Protein AF-A0A2V8AGH3-F1 (afdb_monomer)

Radius of gyration: 12.58 Å; Cα contacts (8 Å, |Δi|>4): 187; chains: 1; bounding box: 32×31×30 Å

Nearest PDB structures (foldseek):
  9in6-assembly1_Q  TM=7.575E-01  e=1.519E-03  Vibrio cholerae
  8rk3-assembly1_o  TM=8.406E-01  e=9.451E-03  Pseudomonas phage JBD30
  7tmm-assembly1_E  TM=5.773E-01  e=8.189E-01  Saccharomyces cerevisiae
  7rpx-assembly1_C  TM=2.409E-01  e=7.760E-01  Saccharolobus solfataricus

pLDDT: mean 80.74, std 12.46, range [38.0, 90.69]

Structure (mmCIF, N/CA/C/O backbone):
data_AF-A0A2V8AGH3-F1
#
_entry.id   AF-A0A2V8AGH3-F1
#
loop_
_atom_site.group_PDB
_atom_site.id
_atom_site.type_symbol
_atom_site.label_atom_id
_atom_site.label_alt_id
_atom_site.label_comp_id
_atom_site.label_asym_id
_atom_site.label_entity_id
_atom_site.label_seq_id
_atom_site.pdbx_PDB_ins_code
_atom_site.Cartn_x
_atom_site.Cartn_y
_atom_site.Cartn_z
_atom_site.occupancy
_atom_site.B_iso_or_equiv
_atom_site.auth_seq_id
_atom_site.auth_comp_id
_atom_site.auth_asym_id
_atom_site.auth_atom_id
_atom_site.pdbx_PDB_model_num
ATOM 1 N N . MET A 1 1 ? 12.028 -14.370 1.331 1.00 51.06 1 MET A N 1
ATOM 2 C CA . MET A 1 1 ? 10.666 -14.954 1.245 1.00 51.06 1 MET A CA 1
ATOM 3 C C . MET A 1 1 ? 9.973 -14.283 0.061 1.00 51.06 1 MET A C 1
ATOM 5 O O . MET A 1 1 ? 10.425 -13.232 -0.355 1.00 51.06 1 MET A O 1
ATOM 9 N N . ALA A 1 2 ? 8.967 -14.889 -0.571 1.00 67.00 2 ALA A N 1
ATOM 10 C CA . ALA A 1 2 ? 8.402 -14.314 -1.800 1.00 67.00 2 ALA A CA 1
ATOM 11 C C . ALA A 1 2 ? 7.719 -12.958 -1.530 1.00 67.00 2 ALA A C 1
ATOM 13 O O . ALA A 1 2 ? 6.894 -12.868 -0.618 1.00 67.00 2 ALA A O 1
ATOM 14 N N . LEU A 1 3 ? 8.050 -11.931 -2.324 1.00 78.75 3 LEU A N 1
ATOM 15 C CA . LEU A 1 3 ? 7.293 -10.679 -2.369 1.00 78.75 3 LEU A CA 1
ATOM 16 C C . LEU A 1 3 ? 5.850 -11.014 -2.764 1.00 78.75 3 LEU A C 1
ATOM 18 O O . LEU A 1 3 ? 5.621 -11.781 -3.702 1.00 78.75 3 LEU A O 1
ATOM 22 N N . ALA A 1 4 ? 4.883 -10.462 -2.041 1.00 84.94 4 ALA A N 1
ATOM 23 C CA . ALA A 1 4 ? 3.472 -10.649 -2.341 1.00 84.94 4 ALA A CA 1
ATOM 24 C C . ALA A 1 4 ? 2.920 -9.373 -2.972 1.00 84.94 4 ALA A C 1
ATOM 26 O O . ALA A 1 4 ? 3.183 -8.277 -2.487 1.00 84.94 4 ALA A O 1
ATOM 27 N N . THR A 1 5 ? 2.140 -9.515 -4.042 1.00 87.81 5 THR A N 1
ATOM 28 C CA . THR A 1 5 ? 1.500 -8.380 -4.713 1.00 87.81 5 THR A CA 1
ATOM 29 C C . THR A 1 5 ? -0.009 -8.474 -4.552 1.00 87.81 5 THR A C 1
ATOM 31 O O . THR A 1 5 ? -0.627 -9.500 -4.832 1.00 87.81 5 THR A O 1
ATOM 34 N N . THR A 1 6 ? -0.599 -7.382 -4.094 1.00 90.25 6 THR A N 1
ATOM 35 C CA . THR A 1 6 ? -2.037 -7.152 -3.982 1.00 90.25 6 THR A CA 1
ATOM 36 C C . THR A 1 6 ? -2.389 -5.863 -4.726 1.00 90.25 6 THR A C 1
ATOM 38 O O . THR A 1 6 ? -1.530 -5.244 -5.354 1.00 90.25 6 THR A O 1
ATOM 41 N N . THR A 1 7 ? -3.650 -5.454 -4.707 1.00 90.69 7 THR A N 1
ATOM 42 C CA . THR A 1 7 ? -4.103 -4.220 -5.361 1.00 90.69 7 THR A CA 1
ATOM 43 C C . THR A 1 7 ? -4.809 -3.309 -4.372 1.00 90.69 7 THR A C 1
ATOM 45 O O . THR A 1 7 ? -5.395 -3.773 -3.394 1.00 90.69 7 THR A O 1
ATOM 48 N N . LEU A 1 8 ? -4.763 -1.998 -4.608 1.00 87.44 8 LEU A N 1
ATOM 49 C CA . LEU A 1 8 ? -5.555 -1.052 -3.826 1.00 87.44 8 LEU A CA 1
ATOM 50 C C . LEU A 1 8 ? -7.047 -1.235 -4.125 1.00 87.44 8 LEU A C 1
ATOM 52 O O . LEU A 1 8 ? -7.483 -1.109 -5.266 1.00 87.44 8 LEU A O 1
ATOM 56 N N . SER A 1 9 ? -7.848 -1.483 -3.093 1.00 89.38 9 SER A N 1
ATOM 57 C CA . SER A 1 9 ? -9.306 -1.528 -3.213 1.00 89.38 9 SER A CA 1
ATOM 58 C C . SER A 1 9 ? -9.920 -0.129 -3.330 1.00 89.38 9 SER A C 1
ATOM 60 O O . SER A 1 9 ? -11.035 0.000 -3.827 1.00 89.38 9 SER A O 1
ATOM 62 N N . SER A 1 10 ? -9.210 0.910 -2.878 1.00 87.19 10 SER A N 1
ATOM 63 C CA . SER A 1 10 ? -9.617 2.316 -2.981 1.00 87.19 10 SER A CA 1
ATOM 64 C C . SER A 1 10 ? -8.413 3.204 -3.288 1.00 87.19 10 SER A C 1
ATOM 66 O O . SER A 1 10 ? -7.286 2.854 -2.944 1.00 87.19 10 SER A O 1
ATOM 68 N N . ALA A 1 11 ? -8.646 4.349 -3.933 1.00 86.12 11 ALA A N 1
ATOM 69 C CA . ALA A 1 11 ? -7.591 5.328 -4.177 1.00 86.12 11 ALA A CA 1
ATOM 70 C C . ALA A 1 11 ? -7.048 5.870 -2.845 1.00 86.12 11 ALA A C 1
ATOM 72 O O . ALA A 1 11 ? -7.815 6.074 -1.904 1.00 86.12 11 ALA A O 1
ATOM 73 N N . CYS A 1 12 ? -5.736 6.089 -2.790 1.00 84.50 12 CYS A N 1
ATOM 74 C CA . CYS A 1 12 ? -5.019 6.651 -1.649 1.00 84.50 12 CYS A CA 1
ATOM 75 C C . CYS A 1 12 ? -4.544 8.055 -2.032 1.00 84.50 12 CYS A C 1
ATOM 77 O O . CYS A 1 12 ? -3.827 8.210 -3.022 1.00 84.50 12 CYS A O 1
ATOM 79 N N . ALA A 1 13 ? -4.953 9.085 -1.293 1.00 85.81 13 ALA A N 1
ATOM 80 C CA . ALA A 1 13 ? -4.484 10.449 -1.512 1.00 85.81 13 ALA A CA 1
ATOM 81 C C . ALA A 1 13 ? -3.098 10.655 -0.887 1.00 85.81 13 ALA A C 1
ATOM 83 O O . ALA A 1 13 ? -2.692 9.920 0.002 1.00 85.81 13 ALA A O 1
ATOM 84 N N . GLN A 1 14 ? -2.370 11.695 -1.302 1.00 79.44 14 GLN A N 1
ATOM 85 C CA . GLN A 1 14 ? -1.006 12.003 -0.838 1.00 79.44 14 GLN A CA 1
ATOM 86 C C . GLN A 1 14 ? -0.858 12.142 0.697 1.00 79.44 14 GLN A C 1
ATOM 88 O O . GLN A 1 14 ? 0.234 11.943 1.207 1.00 79.44 14 GLN A O 1
ATOM 93 N N . GLY A 1 15 ? -1.933 12.428 1.439 1.00 79.00 15 GLY A N 1
ATOM 94 C CA . GLY A 1 15 ? -1.910 12.561 2.904 1.00 79.00 15 GLY A CA 1
ATOM 95 C C . GLY A 1 15 ? -2.532 11.399 3.685 1.00 79.00 15 GLY A C 1
ATOM 96 O O . GLY A 1 15 ? -2.550 11.446 4.914 1.00 79.00 15 GLY A O 1
ATOM 97 N N . ASP A 1 16 ? -3.064 10.376 3.010 1.00 83.12 16 ASP A N 1
ATOM 98 C CA . ASP A 1 16 ? -3.708 9.260 3.702 1.00 83.12 16 ASP A CA 1
ATOM 99 C C . ASP A 1 16 ? -2.668 8.397 4.423 1.00 83.12 16 ASP A C 1
ATOM 101 O O . ASP A 1 16 ? -1.682 7.956 3.834 1.00 83.12 16 ASP A O 1
ATOM 105 N N . VAL A 1 17 ? -2.915 8.130 5.706 1.00 85.44 17 VAL A N 1
ATOM 106 C CA . VAL A 1 17 ? -2.089 7.268 6.576 1.00 85.44 17 VAL A CA 1
ATOM 107 C C . VAL A 1 17 ? -2.632 5.840 6.670 1.00 85.44 17 VAL A C 1
ATOM 109 O O . VAL 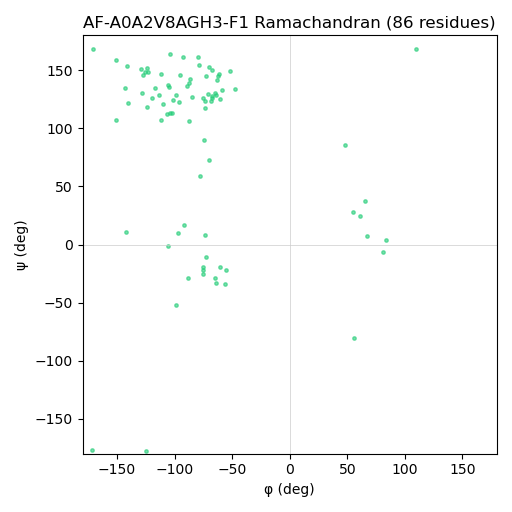A 1 17 ? -2.205 5.038 7.499 1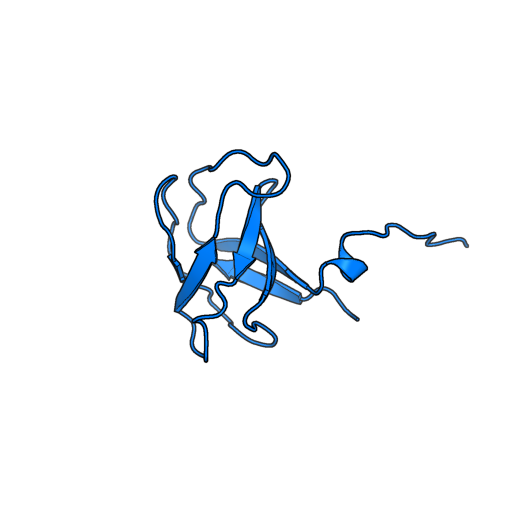.00 85.44 17 VAL A O 1
ATOM 112 N N . SER A 1 18 ? -3.605 5.507 5.829 1.00 87.50 18 SER A N 1
ATOM 113 C CA . SER A 1 18 ? -4.196 4.178 5.739 1.00 87.50 18 SER A CA 1
ATOM 114 C C . SER A 1 18 ? -4.523 3.854 4.295 1.00 87.50 18 SER A C 1
ATOM 116 O O . SER A 1 18 ? -5.124 4.671 3.602 1.00 87.50 18 SER A O 1
ATOM 118 N N . ILE A 1 19 ? -4.181 2.645 3.867 1.00 88.50 19 ILE A N 1
ATOM 119 C CA . ILE A 1 19 ? -4.544 2.116 2.555 1.00 88.50 19 ILE A CA 1
ATOM 120 C C . ILE A 1 19 ? -5.543 0.978 2.717 1.00 88.50 19 ILE A C 1
ATOM 122 O O . ILE A 1 19 ? -5.481 0.214 3.680 1.00 88.50 19 ILE A O 1
ATOM 126 N N . VAL A 1 20 ? -6.459 0.843 1.762 1.00 90.31 20 VAL A N 1
ATOM 127 C CA . VAL A 1 20 ? -7.354 -0.314 1.697 1.00 90.31 20 VAL A CA 1
ATOM 128 C C . VAL A 1 20 ? -6.850 -1.225 0.593 1.00 90.31 20 VAL A C 1
ATOM 130 O O . VAL A 1 20 ? -6.899 -0.857 -0.580 1.00 90.31 20 VAL A O 1
ATOM 133 N N . VAL A 1 21 ? -6.363 -2.406 0.955 1.00 89.31 21 VAL A N 1
ATOM 134 C CA . VAL A 1 21 ? -5.908 -3.425 0.003 1.00 89.31 21 VAL A CA 1
ATOM 135 C C . VAL A 1 21 ? -7.023 -4.422 -0.286 1.00 89.31 21 VAL A C 1
ATOM 137 O O . VAL A 1 21 ? -7.808 -4.765 0.593 1.00 89.31 21 VAL A O 1
ATOM 140 N N . ALA A 1 22 ? -7.085 -4.921 -1.516 1.00 89.12 22 ALA A N 1
ATOM 141 C CA . ALA A 1 22 ? -8.034 -5.956 -1.919 1.00 89.12 22 ALA A CA 1
ATOM 142 C C . ALA A 1 22 ? -7.775 -7.276 -1.177 1.00 89.12 22 ALA A C 1
ATOM 144 O O . ALA A 1 22 ? -8.700 -8.015 -0.850 1.00 89.12 22 ALA A O 1
ATOM 145 N N . SER A 1 23 ? -6.506 -7.559 -0.879 1.00 85.25 23 SER A N 1
ATOM 146 C CA . SER A 1 23 ? -6.088 -8.726 -0.114 1.00 85.25 23 SER A CA 1
ATOM 147 C C . SER A 1 23 ? -4.962 -8.364 0.844 1.00 85.25 23 SER A C 1
ATOM 149 O O . SER A 1 23 ? -3.903 -7.912 0.412 1.00 85.25 23 SER A O 1
ATOM 151 N N . ALA A 1 24 ? -5.189 -8.588 2.138 1.00 80.81 24 ALA A N 1
ATOM 152 C CA . ALA A 1 24 ? -4.200 -8.389 3.198 1.00 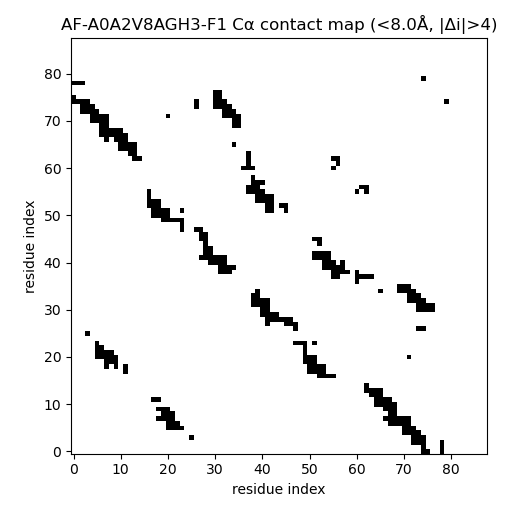80.81 24 ALA A CA 1
ATOM 153 C C . ALA A 1 24 ? -3.397 -9.663 3.514 1.00 80.81 24 ALA A C 1
ATOM 155 O O . ALA A 1 24 ? -2.772 -9.783 4.570 1.00 80.81 24 ALA A O 1
ATOM 156 N N . THR A 1 25 ? -3.428 -10.648 2.615 1.00 81.44 25 THR A N 1
ATOM 157 C CA . THR A 1 25 ? -2.721 -11.913 2.813 1.00 81.44 25 THR A CA 1
ATOM 158 C C . THR A 1 25 ? -1.228 -11.641 2.956 1.00 81.44 25 THR A C 1
ATOM 160 O O . THR A 1 25 ? -0.623 -10.980 2.112 1.00 81.44 25 THR A O 1
ATOM 163 N N . SER A 1 26 ? -0.628 -12.119 4.045 1.00 80.00 26 SER A N 1
ATOM 164 C CA . SER A 1 26 ? 0.780 -11.852 4.362 1.00 80.00 26 SER A CA 1
ATOM 165 C C . SER A 1 26 ? 1.118 -10.365 4.552 1.00 80.00 26 SER A C 1
ATOM 167 O O . SER A 1 26 ? 2.282 -9.987 4.435 1.00 80.00 26 SER A O 1
ATOM 169 N N . VAL A 1 27 ? 0.155 -9.512 4.912 1.00 83.31 27 VAL A N 1
ATOM 170 C CA . VAL A 1 27 ? 0.425 -8.169 5.451 1.00 83.31 27 VAL A CA 1
ATOM 171 C C . VAL A 1 27 ? 0.549 -8.273 6.972 1.00 83.31 27 VAL A C 1
ATOM 173 O O . VAL A 1 27 ? -0.188 -9.013 7.614 1.00 83.31 27 VAL A O 1
ATOM 176 N N . ALA A 1 28 ? 1.544 -7.608 7.555 1.00 86.19 28 ALA A N 1
ATOM 177 C CA . ALA A 1 28 ? 1.747 -7.549 9.002 1.00 86.19 28 ALA A CA 1
ATOM 178 C C . ALA A 1 28 ? 2.426 -6.235 9.382 1.00 86.19 28 ALA A C 1
ATOM 180 O O . ALA A 1 28 ? 3.089 -5.612 8.549 1.00 86.19 28 ALA A O 1
ATOM 181 N N . ALA A 1 29 ? 2.276 -5.853 10.648 1.00 88.06 29 ALA A N 1
ATOM 182 C CA . ALA A 1 29 ? 2.969 -4.731 11.261 1.00 88.06 29 ALA A CA 1
ATOM 183 C C . ALA A 1 29 ? 4.480 -4.749 10.964 1.00 88.06 29 ALA A C 1
ATOM 185 O O . ALA A 1 29 ? 5.141 -5.783 11.073 1.00 88.06 29 ALA A O 1
ATOM 186 N N . GLY A 1 30 ? 5.025 -3.594 10.574 1.00 86.50 30 GLY A N 1
ATOM 187 C CA . GLY A 1 30 ? 6.449 -3.414 10.289 1.00 86.50 30 GLY A CA 1
ATOM 188 C C . GLY A 1 30 ? 6.921 -3.877 8.906 1.00 86.50 30 GLY A C 1
ATOM 189 O O . GLY A 1 30 ? 8.075 -3.606 8.569 1.00 86.50 30 GLY A O 1
ATOM 190 N N . ARG A 1 31 ? 6.070 -4.521 8.091 1.00 87.06 31 ARG A N 1
ATOM 191 C CA . ARG A 1 31 ? 6.412 -4.877 6.700 1.00 87.06 31 ARG A CA 1
ATOM 192 C C . ARG A 1 31 ? 6.565 -3.636 5.822 1.00 87.06 31 ARG A C 1
ATOM 194 O O . ARG A 1 31 ? 5.894 -2.629 6.053 1.00 87.06 31 ARG A O 1
ATOM 201 N N . LEU A 1 32 ? 7.423 -3.737 4.808 1.00 88.56 32 LEU A N 1
ATOM 202 C CA . LEU A 1 32 ? 7.534 -2.729 3.760 1.00 88.56 32 LEU A CA 1
ATOM 203 C C . LEU A 1 32 ? 6.516 -3.014 2.661 1.00 88.56 32 LEU A C 1
ATOM 205 O O . LEU A 1 32 ? 6.233 -4.169 2.331 1.00 88.56 32 LEU A O 1
ATOM 209 N N . ILE A 1 33 ? 5.964 -1.937 2.129 1.00 88.12 33 ILE A N 1
ATOM 210 C CA . ILE A 1 33 ? 4.993 -1.889 1.054 1.00 88.12 33 ILE A CA 1
ATOM 211 C C . ILE A 1 33 ? 5.531 -0.913 0.017 1.00 88.12 33 ILE A C 1
ATOM 213 O O . ILE A 1 33 ? 5.885 0.207 0.353 1.00 88.12 33 ILE A O 1
ATOM 217 N N . VAL A 1 34 ? 5.547 -1.319 -1.240 1.00 87.44 34 VAL A N 1
ATOM 218 C CA . VAL A 1 34 ? 5.939 -0.485 -2.368 1.00 87.44 34 VAL A CA 1
ATOM 219 C C . VAL A 1 34 ? 4.759 -0.384 -3.318 1.00 87.44 34 VAL A C 1
ATOM 221 O O . VAL A 1 34 ? 4.199 -1.404 -3.735 1.00 87.44 34 VAL A O 1
ATOM 224 N N . ILE A 1 35 ? 4.368 0.845 -3.637 1.00 87.12 35 ILE A N 1
ATOM 225 C CA . ILE A 1 35 ? 3.296 1.142 -4.589 1.00 87.12 35 ILE A CA 1
ATOM 226 C C . ILE A 1 35 ? 3.875 2.050 -5.665 1.00 87.12 35 ILE A C 1
ATOM 228 O O . ILE A 1 35 ? 4.315 3.154 -5.362 1.00 87.12 35 ILE A O 1
ATOM 232 N N . ASP A 1 36 ? 3.879 1.588 -6.915 1.00 84.88 36 ASP A N 1
ATOM 233 C CA . ASP A 1 36 ? 4.511 2.251 -8.064 1.00 84.88 36 ASP A CA 1
ATOM 234 C C . ASP A 1 36 ? 6.016 2.540 -7.861 1.00 84.88 36 ASP A C 1
ATOM 236 O O . ASP A 1 36 ? 6.855 1.785 -8.347 1.00 84.88 36 ASP A O 1
ATOM 240 N N . GLN A 1 37 ? 6.358 3.614 -7.143 1.00 79.56 37 GLN A N 1
ATOM 241 C CA . GLN A 1 37 ? 7.719 3.998 -6.731 1.00 79.56 37 GLN A CA 1
ATOM 242 C C . GLN A 1 37 ? 7.767 4.607 -5.315 1.00 79.56 37 GLN A C 1
ATOM 244 O O . GLN A 1 37 ? 8.773 5.193 -4.921 1.00 79.56 37 GLN A O 1
ATOM 249 N N . GLU A 1 38 ? 6.676 4.517 -4.551 1.00 85.19 38 GLU A N 1
ATOM 250 C CA . GLU A 1 38 ? 6.622 4.991 -3.172 1.00 85.19 38 GLU A CA 1
ATOM 251 C C . GLU A 1 38 ? 6.811 3.833 -2.196 1.00 85.19 38 GLU A C 1
ATOM 253 O O . GLU A 1 38 ? 6.095 2.831 -2.262 1.00 85.19 38 GLU A O 1
ATOM 258 N N . GLU A 1 39 ? 7.739 4.008 -1.255 1.00 87.69 39 GLU A N 1
ATOM 259 C CA . GLU A 1 39 ? 7.985 3.068 -0.169 1.00 87.69 39 GLU A CA 1
ATOM 260 C C . GLU A 1 39 ? 7.226 3.501 1.092 1.00 87.69 39 GLU A C 1
ATOM 262 O O . GLU A 1 39 ? 7.377 4.598 1.638 1.00 87.69 39 GLU A O 1
ATOM 267 N N . MET A 1 40 ? 6.382 2.600 1.572 1.00 87.25 40 MET A N 1
ATOM 268 C CA . MET A 1 40 ? 5.536 2.757 2.743 1.00 87.25 40 MET A CA 1
ATOM 269 C C . MET A 1 40 ? 5.840 1.632 3.730 1.00 87.25 40 MET A C 1
ATOM 271 O O . MET A 1 40 ? 6.147 0.507 3.346 1.00 87.25 40 MET A O 1
ATOM 275 N N . GLN A 1 41 ? 5.702 1.890 5.026 1.00 89.81 41 GLN A N 1
ATOM 276 C CA . GLN A 1 41 ? 5.844 0.852 6.045 1.00 89.81 41 GLN A CA 1
ATOM 277 C C . GLN A 1 41 ? 4.539 0.651 6.796 1.00 89.81 41 GLN A C 1
ATOM 279 O O . GLN A 1 41 ? 3.923 1.612 7.242 1.00 89.81 41 GLN A O 1
ATOM 284 N N . VAL A 1 42 ? 4.126 -0.594 7.006 1.00 90.00 42 VAL A N 1
ATOM 285 C CA . VAL A 1 42 ? 2.943 -0.893 7.817 1.00 90.00 42 VAL A CA 1
ATOM 286 C C . VAL A 1 42 ? 3.181 -0.458 9.258 1.00 90.00 42 VAL A C 1
ATOM 288 O O . VAL A 1 42 ? 4.175 -0.845 9.882 1.00 90.00 42 VAL A O 1
ATOM 291 N N . ALA A 1 43 ? 2.253 0.320 9.810 1.00 89.88 43 ALA A N 1
ATOM 292 C CA . ALA A 1 43 ? 2.326 0.747 11.195 1.00 89.88 43 ALA A CA 1
ATOM 293 C C . ALA A 1 43 ? 2.278 -0.463 12.142 1.00 89.88 43 ALA A C 1
ATOM 295 O O . ALA A 1 43 ? 1.562 -1.436 11.909 1.00 89.88 43 ALA A O 1
ATOM 296 N N . GLN A 1 44 ? 3.009 -0.381 13.257 1.00 86.19 44 GLN A N 1
ATOM 297 C CA . GLN A 1 44 ? 3.009 -1.422 14.295 1.00 86.19 44 GLN A CA 1
ATOM 298 C C . GLN A 1 44 ? 1.624 -1.654 14.925 1.00 86.19 44 GLN A C 1
ATOM 300 O O . GLN A 1 44 ? 1.369 -2.709 15.492 1.00 86.19 44 GLN A O 1
ATOM 305 N N . SER A 1 45 ? 0.712 -0.687 14.797 1.00 85.69 45 SER A N 1
ATOM 306 C CA . SER A 1 45 ? -0.677 -0.794 15.251 1.00 85.69 45 SER A CA 1
ATOM 307 C C . SER A 1 45 ? -1.547 -1.713 14.386 1.00 85.69 45 SER A C 1
ATOM 309 O O . SER A 1 45 ? -2.675 -2.019 14.772 1.00 85.69 45 SER A O 1
ATOM 311 N N . TYR A 1 46 ? -1.066 -2.150 13.219 1.00 86.69 46 TYR A N 1
ATOM 312 C CA . TYR A 1 46 ? -1.817 -3.043 12.348 1.00 86.69 46 TYR A CA 1
ATOM 313 C C . TYR A 1 46 ? -1.859 -4.469 12.905 1.00 86.69 46 TYR A C 1
ATOM 315 O O . TYR A 1 46 ? -0.836 -5.145 13.006 1.00 86.69 46 TYR A O 1
ATOM 323 N N . SER A 1 47 ? -3.067 -4.939 13.214 1.00 80.94 47 SER A N 1
ATOM 324 C CA . SER A 1 47 ? -3.310 -6.308 13.674 1.00 80.94 47 SER A CA 1
ATOM 325 C C . SER A 1 47 ? -3.795 -7.217 12.543 1.00 80.94 47 SER A C 1
ATOM 327 O O . SER A 1 47 ? -3.238 -8.293 12.340 1.00 80.94 47 SER A O 1
ATOM 329 N N . SER A 1 48 ? -4.836 -6.805 11.813 1.00 83.31 48 SER A N 1
ATOM 330 C CA . SER A 1 48 ? -5.422 -7.559 10.699 1.00 83.31 48 SER A CA 1
ATOM 331 C C . SER A 1 48 ? -6.442 -6.707 9.931 1.00 83.31 48 SER A C 1
ATOM 333 O O . SER A 1 48 ? -6.855 -5.647 10.401 1.00 83.31 48 SER A O 1
ATOM 335 N N . GLY A 1 49 ? -6.864 -7.185 8.756 1.00 85.75 49 GLY A N 1
ATOM 336 C CA . GLY A 1 49 ? -7.917 -6.570 7.942 1.00 85.75 49 GLY A CA 1
ATOM 337 C C . GLY A 1 49 ? -7.402 -5.924 6.657 1.00 85.75 49 GLY A C 1
ATOM 338 O O . GLY A 1 49 ? -6.205 -5.769 6.450 1.00 85.75 49 GLY A O 1
ATOM 339 N N . THR A 1 50 ? -8.312 -5.558 5.764 1.00 88.25 50 THR A N 1
ATOM 340 C CA . THR A 1 50 ? -7.978 -4.925 4.477 1.00 88.25 50 THR A CA 1
ATOM 341 C C . THR A 1 50 ? -7.584 -3.457 4.613 1.00 88.25 50 THR A C 1
ATOM 343 O O . THR A 1 50 ? -6.917 -2.929 3.729 1.00 88.25 50 THR A O 1
ATOM 346 N N . THR A 1 51 ? -7.941 -2.809 5.724 1.00 88.69 51 THR A N 1
ATOM 347 C CA . THR A 1 51 ? -7.500 -1.451 6.062 1.00 88.69 51 THR A CA 1
ATOM 348 C C . THR A 1 51 ? -6.170 -1.513 6.799 1.00 88.69 51 THR A C 1
ATOM 350 O O . THR A 1 51 ? -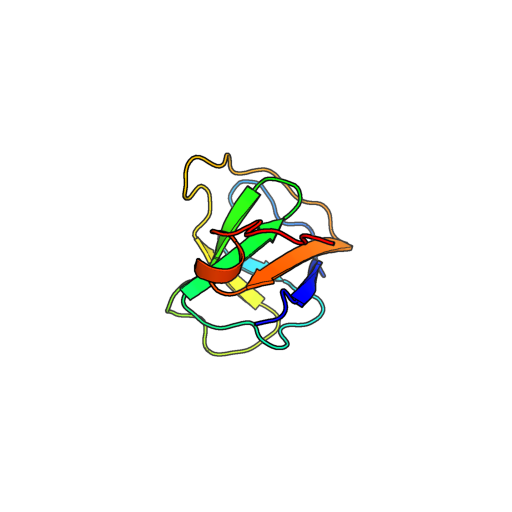6.105 -1.894 7.968 1.00 88.69 51 THR A O 1
ATOM 353 N N . VAL A 1 52 ? -5.101 -1.138 6.110 1.00 88.56 52 VAL A N 1
ATOM 354 C CA . VAL A 1 52 ? -3.730 -1.212 6.609 1.00 88.56 52 VAL A CA 1
ATOM 355 C C . VAL A 1 52 ? -3.254 0.210 6.921 1.00 88.56 52 VAL A C 1
ATOM 357 O O . VAL A 1 52 ? -3.098 1.007 5.993 1.00 88.56 52 VAL A O 1
ATOM 360 N N . PRO A 1 53 ? -3.030 0.573 8.197 1.00 90.44 53 PRO A N 1
ATOM 361 C CA . PRO A 1 53 ? -2.379 1.824 8.543 1.00 90.44 53 PRO A CA 1
ATOM 362 C C . PRO A 1 53 ? -0.918 1.759 8.094 1.00 90.44 53 PRO A C 1
ATOM 364 O O . PRO A 1 53 ? -0.195 0.810 8.413 1.00 90.44 53 PRO A O 1
ATOM 367 N N . VAL A 1 54 ? -0.487 2.764 7.343 1.00 89.31 54 VAL A N 1
ATOM 368 C CA . VAL A 1 54 ? 0.849 2.845 6.757 1.00 89.31 54 VAL A CA 1
ATOM 369 C C . VAL A 1 54 ? 1.512 4.169 7.104 1.00 89.31 54 VAL A C 1
ATOM 371 O O . VAL A 1 54 ? 0.885 5.219 7.216 1.00 89.31 54 VAL A O 1
ATOM 374 N N . LEU A 1 55 ? 2.820 4.101 7.277 1.00 88.50 55 LEU A N 1
ATOM 375 C CA . LEU A 1 55 ? 3.718 5.213 7.511 1.00 88.50 55 LEU A CA 1
ATOM 376 C C . LEU A 1 55 ? 4.415 5.491 6.183 1.00 88.50 55 LEU A C 1
ATOM 378 O O . LEU A 1 55 ? 5.161 4.650 5.683 1.00 88.50 55 LEU A O 1
ATOM 382 N N . ARG A 1 56 ? 4.125 6.652 5.607 1.00 83.81 56 ARG A N 1
ATOM 383 C CA . ARG A 1 56 ? 4.506 7.017 4.241 1.00 83.81 56 ARG A CA 1
ATOM 384 C C . ARG A 1 56 ? 5.676 7.986 4.193 1.00 83.81 56 ARG A C 1
ATOM 386 O O . ARG A 1 56 ? 5.949 8.656 5.188 1.00 83.81 56 ARG A O 1
ATOM 393 N N . GLY A 1 57 ? 6.305 8.114 3.025 1.00 72.19 57 GLY A N 1
ATOM 394 C CA . GLY A 1 57 ? 7.454 9.000 2.827 1.00 72.19 57 GLY A CA 1
ATOM 395 C C . GLY A 1 57 ? 8.674 8.565 3.639 1.00 72.19 57 GLY A C 1
ATOM 396 O O . GLY A 1 57 ? 9.362 9.393 4.237 1.00 72.19 57 GLY A O 1
ATOM 397 N N . ARG A 1 58 ? 8.883 7.248 3.743 1.00 72.31 58 ARG A N 1
ATOM 398 C CA . ARG A 1 58 ? 10.077 6.664 4.364 1.00 72.31 58 ARG A CA 1
ATOM 399 C C . ARG A 1 58 ? 11.132 6.393 3.297 1.00 72.31 58 ARG A C 1
ATOM 401 O O . ARG A 1 58 ? 10.830 6.428 2.105 1.00 72.31 58 ARG A O 1
ATOM 408 N N . ASP A 1 59 ? 12.375 6.233 3.745 1.00 69.19 59 ASP A N 1
ATOM 409 C CA . ASP A 1 59 ? 13.517 5.881 2.890 1.00 69.19 59 ASP A CA 1
ATOM 410 C C . ASP A 1 59 ? 13.745 6.832 1.690 1.00 69.19 59 ASP A C 1
ATOM 412 O O . ASP A 1 59 ? 14.306 6.465 0.665 1.00 69.19 59 ASP A O 1
ATOM 416 N N . GLY A 1 60 ? 13.343 8.105 1.828 1.00 67.69 60 GLY A N 1
ATOM 417 C CA . GLY A 1 60 ? 13.529 9.140 0.802 1.00 67.69 60 GLY A CA 1
ATOM 418 C C . GLY A 1 60 ? 12.455 9.169 -0.291 1.00 67.69 60 GLY A C 1
ATOM 419 O O . GLY A 1 60 ? 12.556 9.980 -1.212 1.00 67.69 60 GLY A O 1
ATOM 420 N N . SER A 1 61 ? 11.415 8.336 -0.186 1.00 77.00 61 SER A N 1
ATOM 421 C CA . SER A 1 61 ? 10.281 8.357 -1.111 1.00 77.00 61 SER A CA 1
ATOM 422 C C . SER A 1 61 ? 9.372 9.573 -0.887 1.00 77.00 61 SER A C 1
ATOM 424 O O . SER A 1 61 ? 9.184 10.050 0.236 1.00 77.00 61 SER A O 1
ATOM 426 N N . ALA A 1 62 ? 8.804 10.102 -1.973 1.00 78.94 62 ALA A N 1
ATOM 427 C CA . ALA A 1 62 ? 7.801 11.158 -1.903 1.00 78.94 62 ALA A CA 1
ATOM 428 C C . ALA A 1 62 ? 6.412 10.537 -1.748 1.00 78.94 62 ALA A C 1
ATOM 430 O O . ALA A 1 62 ? 6.090 9.562 -2.422 1.00 78.94 62 ALA A O 1
ATOM 431 N N . GLN A 1 63 ? 5.575 11.136 -0.903 1.00 82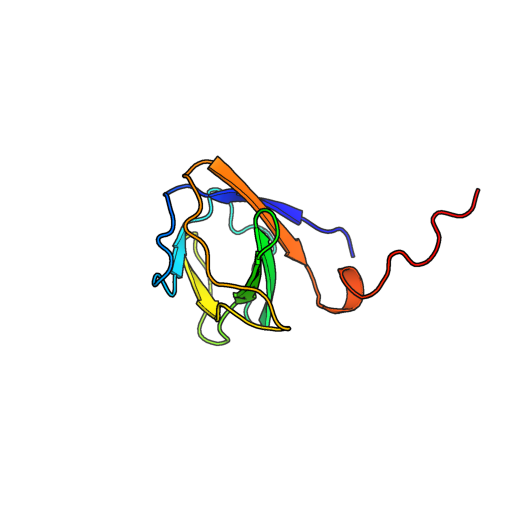.69 63 GLN A N 1
ATOM 432 C CA . GLN A 1 63 ? 4.169 10.753 -0.819 1.00 82.69 63 GLN A CA 1
ATOM 433 C C . GLN A 1 63 ? 3.471 11.139 -2.130 1.00 82.69 63 GLN A C 1
ATOM 435 O O . GLN A 1 63 ? 3.540 12.298 -2.541 1.00 82.69 63 GLN A O 1
ATOM 440 N N . VAL A 1 64 ? 2.800 10.202 -2.800 1.00 83.56 64 VAL A N 1
ATOM 441 C CA . VAL A 1 64 ? 2.069 10.419 -4.059 1.00 83.56 64 VAL A CA 1
ATOM 442 C C . VAL A 1 64 ? 0.640 9.877 -3.951 1.00 83.56 64 VAL A C 1
ATOM 444 O O . VAL A 1 64 ? 0.340 8.973 -3.179 1.00 83.56 64 VAL A O 1
ATOM 447 N N . ALA A 1 65 ? -0.308 10.464 -4.677 1.00 86.88 65 ALA A N 1
ATOM 448 C CA . ALA A 1 65 ? -1.648 9.889 -4.750 1.00 86.88 65 ALA A CA 1
ATOM 449 C C . ALA A 1 65 ? -1.645 8.654 -5.669 1.00 86.88 65 ALA A C 1
ATOM 451 O O . ALA A 1 65 ? -1.256 8.755 -6.832 1.00 86.88 65 ALA A O 1
ATOM 452 N N . HIS A 1 66 ? -2.131 7.516 -5.175 1.00 87.81 66 HIS A N 1
ATOM 453 C CA . HIS A 1 66 ? -2.256 6.280 -5.947 1.00 87.81 66 HIS A CA 1
ATOM 454 C C . HIS A 1 66 ? -3.714 6.011 -6.301 1.00 87.81 66 HIS A C 1
ATOM 456 O O . HIS A 1 66 ? -4.623 6.149 -5.476 1.00 87.81 66 HIS A O 1
ATOM 462 N N . LYS A 1 67 ? -3.952 5.588 -7.543 1.00 88.62 67 LYS A N 1
ATOM 463 C CA . LYS A 1 67 ? -5.292 5.212 -7.995 1.00 88.62 67 LYS A CA 1
ATOM 464 C C . LYS A 1 67 ? -5.723 3.900 -7.331 1.00 88.62 67 LYS A C 1
ATOM 466 O O . LYS A 1 67 ? -4.898 3.039 -7.028 1.00 88.62 67 LYS A O 1
ATOM 471 N N . ALA A 1 68 ? -7.033 3.711 -7.170 1.00 88.00 68 ALA A N 1
ATOM 472 C CA . ALA A 1 68 ? -7.574 2.375 -6.937 1.00 88.00 68 ALA A CA 1
ATOM 473 C C . ALA A 1 68 ? -7.047 1.418 -8.019 1.00 88.00 68 ALA A C 1
ATOM 475 O O . ALA A 1 68 ? -6.792 1.844 -9.145 1.00 88.00 68 ALA A O 1
ATOM 476 N N . THR A 1 69 ? -6.890 0.150 -7.654 1.00 88.06 69 THR A N 1
ATOM 477 C CA . THR A 1 69 ? -6.275 -0.927 -8.439 1.00 88.06 69 THR A CA 1
ATOM 478 C C . THR A 1 69 ? -4.774 -0.795 -8.701 1.00 88.06 69 THR A C 1
ATOM 480 O O . THR A 1 69 ? -4.247 -1.615 -9.446 1.00 88.06 69 THR A O 1
ATOM 483 N N . ALA A 1 70 ? -4.072 0.179 -8.106 1.00 89.44 70 ALA A N 1
ATOM 484 C CA . ALA A 1 70 ? -2.611 0.220 -8.173 1.00 89.44 70 ALA A CA 1
ATOM 485 C C . ALA A 1 70 ? -1.999 -1.033 -7.531 1.00 89.44 70 ALA A C 1
ATOM 487 O O . ALA A 1 70 ? -2.549 -1.575 -6.563 1.00 89.44 70 ALA A O 1
ATOM 488 N N . ASN A 1 71 ? -0.868 -1.484 -8.074 1.00 88.81 71 ASN A N 1
ATOM 489 C CA . ASN A 1 71 ? -0.154 -2.652 -7.578 1.00 88.81 71 ASN A CA 1
ATOM 490 C C . ASN A 1 71 ? 0.551 -2.308 -6.266 1.00 88.81 71 ASN A C 1
ATOM 492 O O . ASN A 1 71 ? 1.378 -1.405 -6.205 1.00 88.81 71 ASN A O 1
ATOM 496 N N . VAL A 1 72 ? 0.236 -3.074 -5.231 1.00 88.56 72 VAL A N 1
ATOM 497 C CA . VAL A 1 72 ? 0.794 -2.948 -3.889 1.00 88.56 72 VAL A CA 1
ATOM 498 C C . VAL A 1 72 ? 1.656 -4.170 -3.645 1.00 88.56 72 VAL A C 1
ATOM 500 O O . VAL A 1 72 ? 1.134 -5.270 -3.484 1.00 88.56 72 VAL A O 1
ATOM 503 N N . THR A 1 73 ? 2.971 -4.001 -3.647 1.00 89.19 73 THR A N 1
ATOM 504 C CA . THR A 1 73 ? 3.905 -5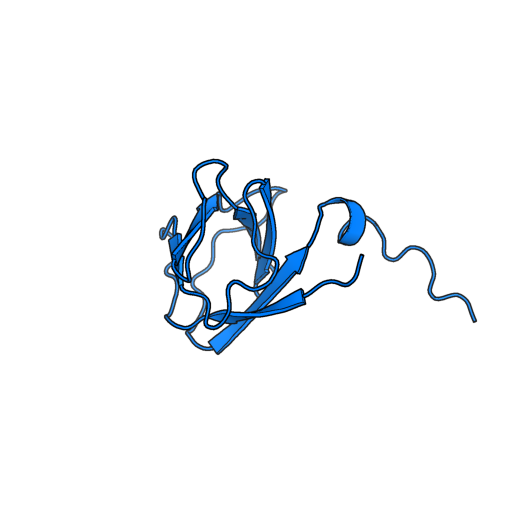.099 -3.388 1.00 89.19 73 THR A CA 1
ATOM 505 C C . THR A 1 73 ? 4.407 -5.002 -1.959 1.00 89.19 73 THR A C 1
ATOM 507 O O . THR A 1 73 ? 4.934 -3.970 -1.571 1.00 89.19 73 THR A O 1
ATOM 510 N N . HIS A 1 74 ? 4.262 -6.054 -1.158 1.00 87.94 74 HIS A N 1
ATOM 511 C CA . HIS A 1 74 ? 4.672 -6.068 0.244 1.00 87.94 74 HIS A CA 1
ATOM 512 C C . HIS A 1 74 ? 5.604 -7.232 0.576 1.00 87.94 74 HIS A C 1
ATOM 514 O O . HIS A 1 74 ? 5.519 -8.319 0.001 1.00 87.94 74 HIS A O 1
ATOM 520 N N . GLY A 1 75 ? 6.498 -6.999 1.536 1.00 86.62 75 GLY A N 1
ATOM 521 C CA . GLY A 1 75 ? 7.558 -7.936 1.910 1.00 86.62 75 GLY A CA 1
ATOM 522 C C . GLY A 1 75 ? 8.321 -7.517 3.168 1.00 86.62 75 GLY A C 1
ATOM 523 O O . GLY A 1 75 ? 7.977 -6.532 3.831 1.00 86.62 75 GLY A O 1
ATOM 524 N N . LEU A 1 76 ? 9.347 -8.288 3.537 1.00 82.00 76 LEU A N 1
ATOM 525 C CA . LEU A 1 76 ? 10.303 -7.871 4.565 1.00 82.00 76 LEU A CA 1
ATOM 526 C C . LEU A 1 76 ? 11.299 -6.882 3.956 1.00 82.00 76 LEU A C 1
ATOM 528 O O . LEU A 1 76 ? 11.592 -6.949 2.767 1.00 82.00 76 LEU A O 1
ATOM 532 N N . ALA A 1 77 ? 11.893 -6.015 4.778 1.00 75.00 77 ALA A N 1
ATOM 533 C CA . ALA A 1 77 ? 12.924 -5.085 4.307 1.00 75.00 77 ALA A CA 1
ATOM 534 C C . ALA A 1 77 ? 14.106 -5.793 3.622 1.00 75.00 77 ALA A C 1
ATOM 536 O O . ALA A 1 77 ? 14.640 -5.301 2.634 1.00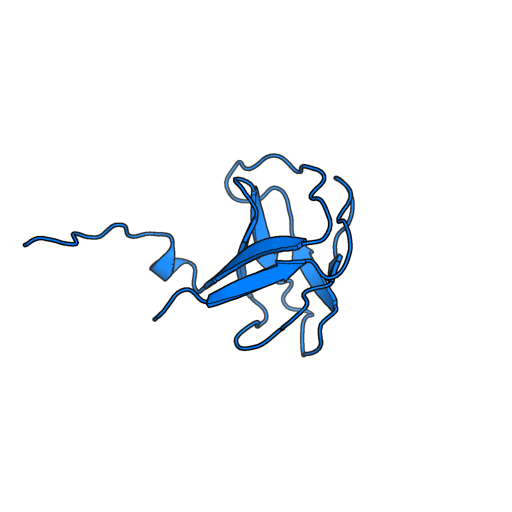 75.00 77 ALA A O 1
ATOM 537 N N . SER A 1 78 ? 14.456 -6.997 4.080 1.00 74.81 78 SER A N 1
ATOM 538 C CA . SER A 1 78 ? 15.473 -7.848 3.456 1.00 74.81 78 SER A CA 1
ATOM 539 C C . SER A 1 78 ? 15.112 -8.326 2.046 1.00 74.81 78 SER A C 1
ATOM 541 O O . SER A 1 78 ? 16.015 -8.578 1.257 1.00 74.81 78 SER A O 1
ATOM 543 N N . ASP A 1 79 ? 13.819 -8.464 1.731 1.00 74.50 79 ASP A N 1
ATOM 544 C CA . ASP A 1 79 ? 13.359 -8.867 0.395 1.00 74.50 79 ASP A CA 1
ATOM 545 C C . ASP A 1 79 ? 13.478 -7.708 -0.614 1.00 74.50 79 ASP A C 1
ATOM 547 O O . ASP A 1 79 ? 13.641 -7.948 -1.806 1.00 74.50 79 ASP A O 1
ATOM 551 N N . PHE A 1 80 ? 13.449 -6.457 -0.137 1.00 71.00 80 PHE A N 1
ATOM 552 C CA . PHE A 1 80 ? 13.690 -5.259 -0.952 1.00 71.00 80 PHE A CA 1
ATOM 553 C C . PHE A 1 80 ? 15.180 -4.880 -1.018 1.00 71.00 80 PHE A C 1
ATOM 555 O O . PHE A 1 80 ? 15.645 -4.370 -2.032 1.00 71.00 80 PHE A O 1
ATOM 562 N N . ALA A 1 81 ? 15.962 -5.197 0.021 1.00 64.38 81 ALA A N 1
ATOM 563 C CA . ALA A 1 81 ? 17.397 -4.903 0.113 1.00 64.38 81 ALA A CA 1
ATOM 564 C C . ALA A 1 81 ? 18.300 -5.791 -0.775 1.00 64.38 81 ALA A C 1
ATOM 566 O O . ALA A 1 81 ? 19.525 -5.760 -0.647 1.00 64.38 81 ALA A O 1
ATOM 567 N N . SER A 1 82 ? 17.741 -6.613 -1.665 1.00 48.12 82 SER A N 1
ATOM 568 C CA . SER A 1 82 ? 18.527 -7.464 -2.559 1.00 48.12 82 SER A CA 1
ATOM 569 C C . SER A 1 82 ? 17.821 -7.746 -3.885 1.00 48.12 82 SER A C 1
ATOM 571 O O . SER A 1 82 ? 17.014 -8.667 -3.959 1.00 48.12 82 SER A O 1
ATOM 573 N N . PRO A 1 83 ? 18.270 -7.136 -4.995 1.00 49.22 83 PRO A N 1
ATOM 574 C CA . PRO A 1 83 ? 18.478 -7.880 -6.225 1.00 49.22 83 PRO A CA 1
ATOM 575 C C . PRO A 1 83 ? 19.806 -8.652 -6.098 1.00 49.22 83 PRO A C 1
ATOM 577 O O . PRO A 1 83 ? 20.745 -8.426 -6.858 1.00 49.22 83 PRO A O 1
ATOM 580 N N . ALA A 1 84 ? 19.950 -9.525 -5.095 1.00 45.34 84 ALA A N 1
ATOM 581 C CA . ALA A 1 84 ? 21.119 -10.393 -5.018 1.00 45.34 84 ALA A CA 1
ATOM 582 C C . ALA A 1 84 ? 20.952 -11.489 -6.077 1.00 45.34 84 ALA A C 1
ATOM 584 O O . ALA A 1 84 ? 20.354 -12.527 -5.824 1.00 45.34 84 ALA A O 1
ATOM 585 N N . ALA A 1 85 ? 21.453 -11.187 -7.275 1.00 47.62 85 ALA A N 1
ATOM 586 C CA . ALA A 1 85 ? 21.892 -12.132 -8.290 1.00 47.62 85 ALA A CA 1
ATOM 587 C C . ALA A 1 85 ? 20.911 -13.279 -8.595 1.00 47.62 85 ALA A C 1
ATOM 589 O O . ALA A 1 85 ? 21.084 -14.414 -8.157 1.00 47.62 85 ALA A O 1
ATOM 590 N N . GLN A 1 86 ? 19.964 -13.023 -9.498 1.00 46.31 86 GLN A N 1
ATOM 591 C CA . GLN A 1 86 ? 19.528 -14.077 -10.411 1.00 46.31 86 GLN A CA 1
ATOM 592 C C . GLN A 1 86 ? 20.686 -14.333 -11.393 1.00 46.31 86 GLN A C 1
ATOM 594 O O . GLN A 1 86 ? 20.673 -13.870 -12.529 1.00 46.31 86 GLN A O 1
ATOM 599 N N . THR A 1 87 ? 21.759 -14.964 -10.914 1.00 42.69 87 THR A N 1
ATOM 600 C CA . THR A 1 87 ? 22.833 -15.470 -11.771 1.00 42.69 87 THR A CA 1
ATOM 601 C C . THR A 1 87 ? 22.455 -16.854 -12.272 1.00 42.69 87 THR A C 1
ATOM 603 O O . THR A 1 87 ? 22.076 -17.724 -11.490 1.00 42.69 87 THR A O 1
ATOM 606 N N . CYS A 1 88 ? 22.531 -16.937 -13.595 1.00 38.00 88 CYS A N 1
ATOM 607 C CA . CYS A 1 88 ? 22.370 -18.040 -14.533 1.00 38.00 88 CYS A CA 1
ATOM 608 C C . CYS A 1 88 ? 22.861 -19.410 -14.056 1.00 38.00 88 CYS A C 1
ATOM 610 O O . CYS A 1 88 ? 23.919 -19.457 -13.389 1.00 38.00 88 CYS A O 1
#

Sequence (88 aa):
MALATTTLSSACAQGDVSIVVASATSVAAGRLIVIDQEEMQVAQSYSSGTTVPVLRGRDGSAQVAHKATANVTHGLASDFASPAAQTC

Solvent-accessible surface area (backbone atoms 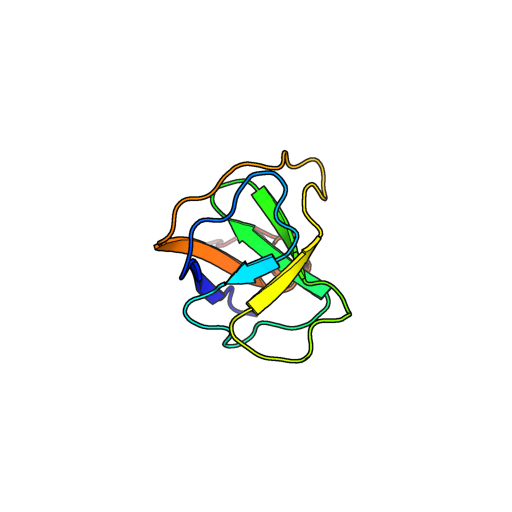only — not comparable to full-atom values): 4992 Å² total; per-residue (Å²): 120,84,74,44,76,3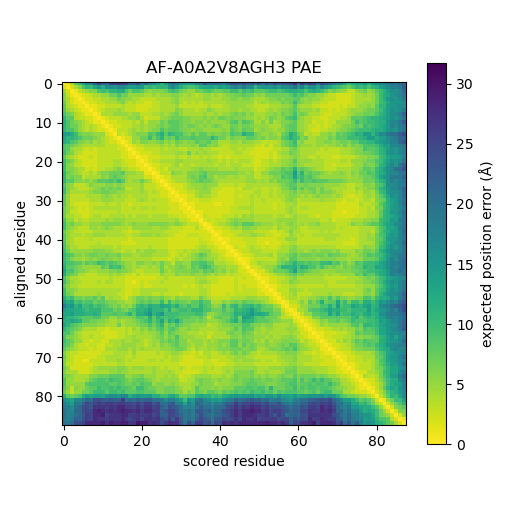5,31,24,66,42,60,33,53,56,83,60,52,54,44,37,34,67,53,46,78,92,63,52,47,66,26,35,34,38,42,95,82,29,40,29,30,29,31,77,86,42,84,74,63,40,66,38,40,36,45,68,47,39,97,84,27,65,63,61,64,43,57,50,65,39,56,36,37,34,38,52,64,72,57,71,75,46,91,75,67,95,70,131

Mean predicted aligned error: 7.19 Å

Foldseek 3Di:
DDWDKWWFQAKDALPDQKTFTPDCVPPAAQKWKAWPHWIWGFHNPDDDDRITGIDTCPPNGHRHIGGGGTIIIIDHPVVVVDPPDPDD

Secondary structure (DSSP, 8-state):
---EEEEBSS-B-TT-SEEEBS--TT--TT-EEEETTEEEEE-TT--SSSEEEEE-S-TTPPP--B-TT-EEEEE-HHHHS-------